Protein AF-A0A3M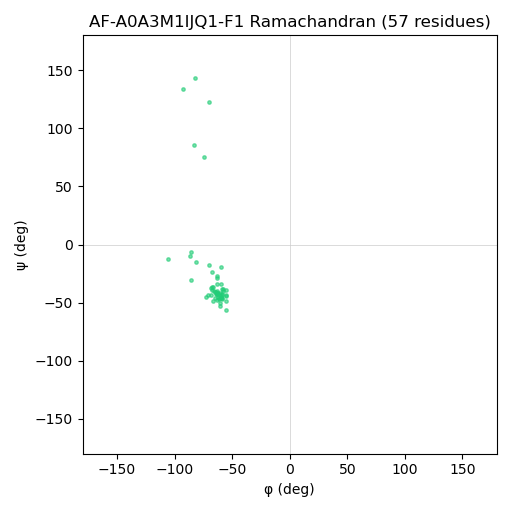1IJQ1-F1 (afdb_monomer)

Solvent-accessible surface area (backbone atoms only — not comparable to full-atom values): 3217 Å² total; per-residue (Å²): 132,84,67,65,63,61,80,72,33,62,66,61,52,48,51,44,51,50,25,55,51,44,24,57,52,26,44,55,54,17,70,72,46,89,47,68,70,54,22,49,54,23,44,54,51,16,50,52,26,48,52,50,38,52,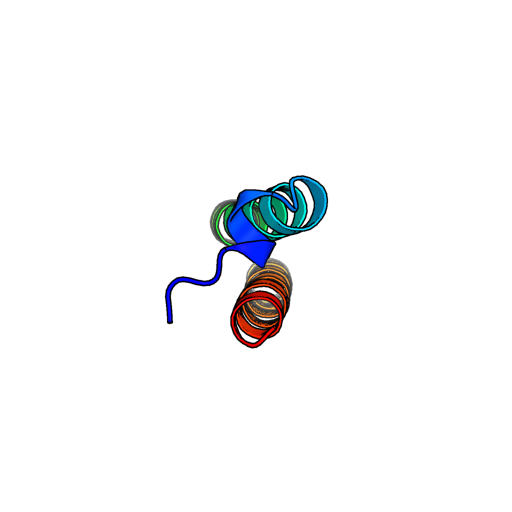56,62,72,76,109

pLDDT: mean 90.31, std 14.71, range [44.88, 98.81]

Sequence (59 aa):
MENAALNRDFAAKDQLRRATISIMNNIAEGFTRFSVKETVRFLEIAQSSGAEATSMLYL

Structure (mmCIF, N/CA/C/O backbone):
data_AF-A0A3M1IJQ1-F1
#
_entry.id   AF-A0A3M1IJQ1-F1
#
loop_
_atom_site.group_PDB
_atom_site.id
_atom_site.type_symbol
_atom_site.label_atom_id
_atom_site.label_alt_id
_atom_site.label_comp_id
_atom_site.label_asym_id
_atom_site.label_entity_id
_atom_site.label_seq_id
_atom_site.pdbx_PDB_ins_code
_atom_site.Cartn_x
_atom_site.Cartn_y
_atom_site.Cartn_z
_atom_site.occupancy
_atom_site.B_iso_or_equiv
_atom_site.auth_seq_id
_atom_site.auth_comp_id
_atom_site.auth_asym_id
_atom_site.auth_atom_id
_atom_site.pdbx_PDB_model_num
ATOM 1 N N . MET A 1 1 ? 5.574 -13.823 -23.729 1.00 44.88 1 MET A N 1
ATOM 2 C CA . MET A 1 1 ? 6.741 -12.942 -23.934 1.00 44.88 1 MET A CA 1
ATOM 3 C C . MET A 1 1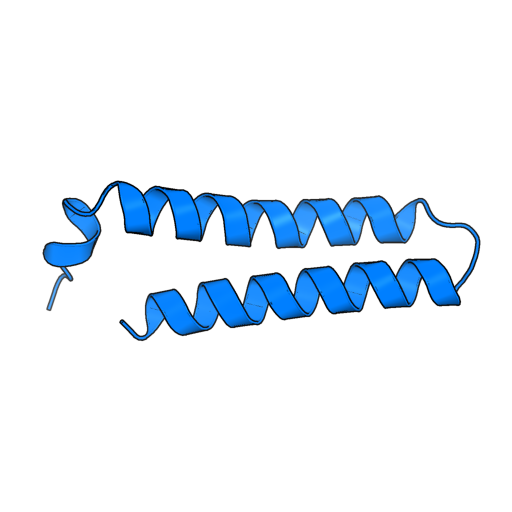 ? 7.283 -12.604 -22.564 1.00 44.88 1 MET A C 1
ATOM 5 O O . MET A 1 1 ? 6.547 -12.057 -21.758 1.00 44.88 1 MET A O 1
ATOM 9 N N . GLU A 1 2 ? 8.505 -13.028 -22.262 1.00 45.88 2 GLU A N 1
ATOM 10 C CA . GLU A 1 2 ? 9.176 -12.658 -21.018 1.00 45.88 2 GLU A CA 1
ATOM 11 C C . GLU A 1 2 ? 9.534 -11.169 -21.105 1.00 45.88 2 GLU A C 1
ATOM 13 O O . GLU A 1 2 ? 10.161 -10.737 -22.074 1.00 45.88 2 GLU A O 1
ATOM 18 N N . ASN A 1 3 ? 9.048 -10.375 -20.150 1.00 55.50 3 ASN A N 1
ATOM 19 C CA . ASN A 1 3 ? 9.130 -8.916 -20.168 1.00 55.50 3 ASN A CA 1
ATOM 20 C C . ASN A 1 3 ? 10.578 -8.481 -19.846 1.00 55.50 3 ASN A C 1
ATOM 22 O O . ASN A 1 3 ? 10.915 -8.083 -18.732 1.00 55.50 3 ASN A O 1
ATOM 26 N N . ALA A 1 4 ? 11.481 -8.632 -20.821 1.00 53.62 4 ALA A N 1
ATOM 27 C CA . ALA A 1 4 ? 12.911 -8.348 -20.687 1.00 53.62 4 ALA A CA 1
ATOM 28 C C . ALA A 1 4 ? 13.208 -6.881 -20.307 1.00 53.62 4 ALA A C 1
ATOM 30 O O . ALA A 1 4 ? 14.284 -6.598 -19.774 1.00 53.62 4 ALA A O 1
ATOM 31 N N . ALA A 1 5 ? 12.251 -5.971 -20.529 1.00 56.69 5 ALA A N 1
ATOM 32 C CA . ALA A 1 5 ? 12.330 -4.561 -20.153 1.00 56.69 5 ALA A CA 1
ATOM 33 C C . ALA A 1 5 ? 12.345 -4.368 -18.627 1.00 56.69 5 ALA A C 1
ATOM 35 O O . ALA A 1 5 ? 13.270 -3.747 -18.102 1.00 56.69 5 ALA A O 1
ATOM 36 N N . LEU A 1 6 ? 11.421 -5.011 -17.900 1.00 59.88 6 LEU A N 1
ATOM 37 C CA . LEU A 1 6 ? 11.398 -4.970 -16.434 1.00 59.88 6 LEU A CA 1
ATOM 38 C C . LEU A 1 6 ? 12.688 -5.518 -15.841 1.00 59.88 6 LEU A C 1
ATOM 40 O O . LEU A 1 6 ? 13.145 -5.019 -14.823 1.00 59.88 6 LEU A O 1
ATOM 44 N N . ASN A 1 7 ? 13.31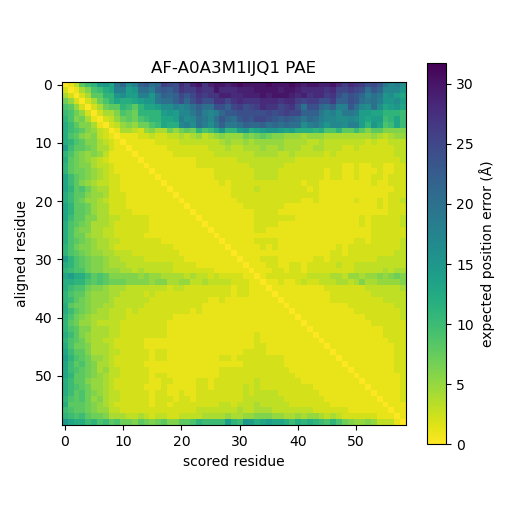0 -6.518 -16.476 1.00 62.28 7 ASN A N 1
ATOM 45 C CA . ASN A 1 7 ? 14.492 -7.164 -15.918 1.00 62.28 7 ASN A CA 1
ATOM 46 C C . ASN A 1 7 ? 15.731 -6.249 -15.855 1.00 62.28 7 ASN A C 1
ATOM 48 O O . ASN A 1 7 ? 16.595 -6.473 -15.001 1.00 62.28 7 ASN A O 1
ATOM 52 N N . ARG A 1 8 ? 15.786 -5.211 -16.700 1.00 66.88 8 ARG A N 1
ATOM 53 C CA . ARG A 1 8 ? 16.859 -4.202 -16.730 1.00 66.88 8 ARG A CA 1
ATOM 54 C C . ARG A 1 8 ? 16.442 -2.848 -16.153 1.00 66.88 8 ARG A C 1
ATOM 56 O O . ARG A 1 8 ? 17.316 -2.032 -15.873 1.00 66.88 8 ARG A O 1
ATOM 63 N N . ASP A 1 9 ? 15.147 -2.625 -15.938 1.00 82.88 9 ASP A N 1
ATOM 64 C CA . ASP A 1 9 ? 14.638 -1.411 -15.306 1.00 82.88 9 ASP A CA 1
ATOM 65 C C . ASP A 1 9 ? 14.700 -1.518 -13.775 1.00 82.88 9 ASP A C 1
ATOM 67 O O . ASP A 1 9 ? 13.762 -1.926 -13.084 1.00 82.88 9 ASP A O 1
ATOM 71 N N . PHE A 1 10 ? 15.866 -1.171 -13.230 1.00 87.06 10 PHE A N 1
ATOM 72 C CA . PHE A 1 10 ? 16.095 -1.168 -11.787 1.00 87.06 10 PHE A CA 1
ATOM 73 C C . PHE A 1 10 ? 15.206 -0.163 -11.045 1.00 87.06 10 PHE A C 1
ATOM 75 O O . PHE A 1 10 ? 14.864 -0.417 -9.892 1.00 87.06 10 PHE A O 1
ATOM 82 N N . ALA A 1 11 ? 14.809 0.940 -11.688 1.00 88.06 11 ALA A N 1
ATOM 83 C CA . ALA A 1 11 ? 13.956 1.950 -11.073 1.00 88.06 11 ALA A CA 1
ATOM 84 C C . ALA A 1 11 ? 12.517 1.439 -10.927 1.00 88.06 11 ALA A C 1
ATOM 86 O O . ALA A 1 11 ? 11.943 1.544 -9.841 1.00 88.06 11 ALA A O 1
ATOM 87 N N . ALA A 1 12 ? 11.971 0.807 -11.970 1.00 88.69 12 ALA A N 1
ATOM 88 C CA . ALA A 1 12 ? 10.660 0.163 -11.916 1.00 88.69 12 ALA A CA 1
ATOM 89 C C . ALA A 1 12 ? 10.640 -0.995 -10.904 1.00 88.69 12 ALA A C 1
ATOM 91 O O . ALA A 1 12 ? 9.718 -1.096 -10.096 1.00 88.69 12 ALA A O 1
ATOM 92 N N . LYS A 1 13 ? 11.688 -1.833 -10.862 1.00 90.38 13 LYS A N 1
ATOM 93 C CA . LYS A 1 13 ? 11.814 -2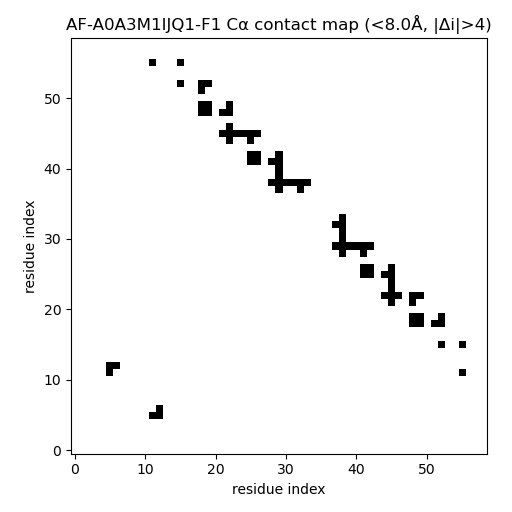.889 -9.837 1.00 90.38 13 LYS A CA 1
ATOM 94 C C . LYS A 1 13 ? 11.814 -2.325 -8.415 1.00 90.38 13 LYS A C 1
ATOM 96 O O . LYS A 1 13 ? 11.183 -2.894 -7.524 1.00 90.38 13 LYS A O 1
ATOM 101 N N . ASP A 1 14 ? 12.546 -1.239 -8.190 1.00 93.69 14 ASP A N 1
ATOM 102 C CA . ASP A 1 14 ? 12.647 -0.592 -6.883 1.00 93.69 14 ASP A CA 1
ATOM 103 C C . ASP A 1 14 ? 11.323 0.069 -6.466 1.00 93.69 14 ASP A C 1
ATOM 105 O O . ASP A 1 14 ? 10.865 -0.122 -5.340 1.00 93.69 14 ASP A O 1
ATOM 109 N N . GLN A 1 15 ? 10.644 0.764 -7.384 1.00 93.75 15 GLN A N 1
ATOM 110 C CA . GLN A 1 15 ? 9.301 1.301 -7.148 1.00 93.75 15 GLN A CA 1
ATOM 111 C C . GLN A 1 15 ? 8.288 0.195 -6.824 1.00 93.75 15 GLN A C 1
ATOM 113 O O . GLN A 1 15 ? 7.604 0.295 -5.808 1.00 93.75 15 GLN A O 1
ATOM 118 N N . LEU A 1 16 ? 8.271 -0.902 -7.587 1.00 94.81 16 LEU A N 1
ATOM 119 C CA . LEU A 1 16 ? 7.359 -2.021 -7.341 1.00 94.81 16 LEU A CA 1
ATOM 120 C C . LEU A 1 16 ? 7.620 -2.659 -5.969 1.00 94.81 16 LEU A C 1
ATOM 122 O O . LEU A 1 16 ? 6.686 -2.960 -5.221 1.00 94.81 16 LEU A O 1
ATOM 126 N N . ARG A 1 17 ? 8.898 -2.825 -5.600 1.00 95.94 17 ARG A N 1
ATOM 127 C CA . ARG A 1 17 ? 9.287 -3.318 -4.274 1.00 95.94 17 ARG A CA 1
ATOM 128 C C . ARG A 1 17 ? 8.802 -2.377 -3.170 1.00 95.94 17 ARG A C 1
ATOM 130 O O . ARG A 1 17 ? 8.224 -2.856 -2.196 1.00 95.94 17 ARG A O 1
ATOM 137 N N . ARG A 1 18 ? 9.010 -1.064 -3.308 1.00 97.62 18 ARG A N 1
ATOM 138 C CA . ARG A 1 18 ? 8.550 -0.070 -2.323 1.00 97.62 18 ARG A CA 1
ATOM 139 C C . ARG A 1 18 ? 7.033 -0.065 -2.174 1.00 97.62 18 ARG A C 1
ATOM 141 O O . ARG A 1 18 ? 6.559 -0.107 -1.041 1.00 97.62 18 ARG A O 1
ATOM 148 N N . ALA A 1 19 ? 6.292 -0.076 -3.281 1.00 97.62 19 ALA A N 1
ATOM 149 C CA . ALA A 1 19 ? 4.834 -0.141 -3.265 1.00 97.62 19 ALA A CA 1
ATOM 150 C C . ALA A 1 19 ? 4.353 -1.403 -2.532 1.00 97.62 19 ALA A C 1
ATOM 152 O O . ALA A 1 19 ? 3.550 -1.317 -1.607 1.00 97.62 19 ALA A O 1
ATOM 153 N N . THR A 1 20 ? 4.931 -2.567 -2.845 1.00 97.81 20 THR A N 1
ATOM 154 C CA . THR A 1 20 ? 4.556 -3.842 -2.208 1.00 97.81 20 THR A CA 1
ATOM 155 C C . THR A 1 20 ? 4.862 -3.863 -0.703 1.00 97.81 20 THR A C 1
ATOM 157 O O . THR A 1 20 ? 4.034 -4.306 0.090 1.00 97.81 20 THR A O 1
ATOM 160 N N . ILE A 1 21 ? 6.025 -3.349 -0.281 1.00 98.56 21 ILE A N 1
ATOM 161 C CA . ILE A 1 21 ? 6.385 -3.226 1.144 1.00 98.56 21 ILE A CA 1
ATOM 162 C C . ILE A 1 21 ? 5.436 -2.255 1.864 1.00 98.56 21 ILE A C 1
ATOM 164 O O . ILE A 1 21 ? 4.997 -2.533 2.980 1.00 98.56 21 ILE A O 1
ATOM 168 N N . SER A 1 22 ? 5.081 -1.140 1.217 1.00 98.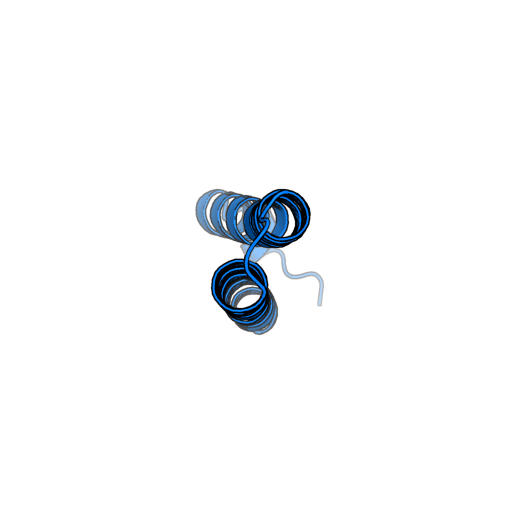62 22 SER A N 1
ATOM 169 C CA . SER A 1 22 ? 4.161 -0.135 1.761 1.00 98.62 22 SER A CA 1
ATOM 170 C C . SER A 1 22 ? 2.789 -0.725 2.102 1.00 98.62 22 SER A C 1
ATOM 172 O O . SER A 1 22 ? 2.236 -0.383 3.147 1.00 98.62 22 SER A O 1
ATOM 174 N N . ILE A 1 23 ? 2.268 -1.657 1.293 1.00 98.81 23 ILE A N 1
ATOM 175 C CA . ILE A 1 23 ? 0.993 -2.346 1.568 1.00 98.81 23 ILE A CA 1
ATOM 176 C C . ILE A 1 23 ? 1.035 -3.015 2.948 1.00 98.81 23 ILE A C 1
ATOM 178 O O . ILE A 1 23 ? 0.205 -2.724 3.808 1.00 98.81 23 ILE A O 1
ATOM 182 N N . MET A 1 24 ? 2.027 -3.880 3.180 1.00 98.50 24 MET A N 1
ATOM 183 C CA . MET A 1 24 ? 2.133 -4.632 4.434 1.00 98.50 24 MET A CA 1
ATOM 184 C C . MET A 1 24 ? 2.445 -3.733 5.629 1.00 98.50 24 MET A C 1
ATOM 186 O O . MET A 1 24 ? 1.866 -3.929 6.697 1.00 98.50 24 MET A O 1
ATOM 190 N N . ASN A 1 25 ? 3.308 -2.728 5.452 1.00 98.75 25 ASN A N 1
ATOM 191 C CA . ASN A 1 25 ? 3.642 -1.785 6.519 1.00 98.75 25 ASN A CA 1
ATOM 192 C C . ASN A 1 25 ? 2.412 -0.999 6.980 1.00 98.75 25 ASN A C 1
ATOM 194 O O . ASN A 1 25 ? 2.168 -0.910 8.180 1.00 98.75 25 ASN A O 1
ATOM 198 N N . ASN A 1 26 ? 1.603 -0.488 6.047 1.00 98.81 26 ASN A N 1
ATOM 199 C CA . ASN A 1 26 ? 0.394 0.253 6.395 1.00 98.81 26 ASN A CA 1
ATOM 200 C C . AS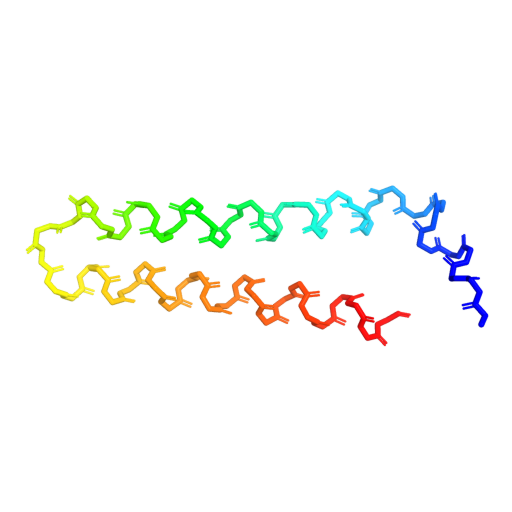N A 1 26 ? -0.671 -0.651 7.032 1.00 98.81 26 ASN A C 1
ATOM 202 O O . ASN A 1 26 ? -1.314 -0.233 7.989 1.00 98.81 26 ASN A O 1
ATOM 206 N N . ILE A 1 27 ? -0.830 -1.901 6.583 1.00 98.69 27 ILE A N 1
ATOM 207 C CA . ILE A 1 27 ? -1.727 -2.865 7.245 1.00 98.69 27 ILE A CA 1
ATOM 208 C C . ILE A 1 27 ? -1.285 -3.108 8.694 1.00 98.69 27 ILE A C 1
ATOM 210 O O . ILE A 1 27 ? -2.097 -2.993 9.614 1.00 98.69 27 ILE A O 1
ATOM 214 N N . ALA A 1 28 ? -0.001 -3.415 8.908 1.00 98.50 28 ALA A N 1
ATOM 215 C CA . ALA A 1 28 ? 0.545 -3.653 10.240 1.00 98.50 28 ALA A CA 1
ATOM 216 C C . ALA A 1 28 ? 0.380 -2.420 11.138 1.00 98.50 28 ALA A C 1
ATOM 218 O O . ALA A 1 28 ? -0.095 -2.536 12.266 1.00 98.50 28 ALA A O 1
ATOM 219 N N . GLU A 1 29 ? 0.697 -1.233 10.622 1.00 98.38 29 GLU A N 1
ATOM 220 C CA . GLU A 1 29 ? 0.548 0.019 11.357 1.00 98.38 29 GLU A CA 1
ATOM 221 C C . GLU A 1 29 ? -0.920 0.303 11.697 1.00 98.38 29 GLU A C 1
ATOM 223 O O . GLU A 1 29 ? -1.222 0.657 12.837 1.00 98.38 29 GLU A O 1
ATOM 228 N N . GLY A 1 30 ? -1.847 0.064 10.767 1.00 98.31 30 GLY A N 1
ATOM 229 C CA . GLY A 1 30 ? -3.288 0.187 10.988 1.00 98.31 30 GLY A CA 1
ATOM 230 C C . GLY A 1 30 ? -3.815 -0.709 12.112 1.00 98.31 30 GLY A C 1
ATOM 231 O O . GLY A 1 30 ? -4.642 -0.257 12.906 1.00 98.31 30 GLY A O 1
ATOM 232 N N . PHE A 1 31 ? -3.299 -1.937 12.234 1.00 97.88 31 PHE A N 1
ATOM 233 C CA . PHE A 1 31 ? -3.657 -2.864 13.318 1.00 97.88 31 PHE A CA 1
ATOM 234 C C . PHE A 1 31 ? -3.131 -2.449 14.696 1.00 97.88 31 PHE A C 1
ATOM 236 O O . PHE A 1 31 ? -3.647 -2.919 15.707 1.00 97.88 31 PHE A O 1
ATOM 243 N N . THR A 1 32 ? -2.140 -1.558 14.759 1.00 98.12 32 THR A N 1
ATOM 244 C CA . THR A 1 32 ? -1.662 -0.995 16.035 1.00 98.12 32 THR A CA 1
ATOM 245 C C . THR A 1 32 ? -2.464 0.221 16.502 1.00 98.12 32 THR A C 1
ATOM 247 O O . THR A 1 32 ? -2.239 0.719 17.605 1.00 98.12 32 THR A O 1
ATOM 250 N N . ARG A 1 33 ? -3.394 0.731 15.682 1.00 98.06 33 ARG A N 1
ATOM 251 C CA . ARG A 1 33 ? -4.195 1.916 16.015 1.00 98.06 33 ARG A CA 1
ATOM 252 C C . ARG A 1 33 ? -5.381 1.555 16.905 1.00 98.06 33 ARG A C 1
ATOM 254 O O . ARG A 1 33 ? -6.011 0.519 16.736 1.00 98.06 33 ARG A O 1
ATOM 261 N N . PHE A 1 34 ? -5.701 2.450 17.839 1.00 96.25 34 PHE A N 1
ATOM 262 C CA . PHE A 1 34 ? -6.828 2.283 18.762 1.00 96.25 34 PHE A CA 1
ATOM 263 C C . PHE A 1 34 ? -8.152 2.773 18.177 1.00 96.25 34 PHE A C 1
ATOM 265 O O . PHE A 1 34 ? -9.212 2.264 18.538 1.00 96.25 34 PHE A O 1
ATOM 272 N N . SER A 1 35 ? -8.114 3.780 17.298 1.00 98.00 35 SER A N 1
ATOM 273 C CA . SER A 1 35 ? -9.324 4.318 16.688 1.00 98.00 35 SER A CA 1
ATOM 274 C C . SER A 1 35 ? -9.617 3.638 15.352 1.00 98.00 35 SER A C 1
ATOM 276 O O . SER A 1 35 ? -8.753 3.531 14.482 1.00 98.00 35 SER A O 1
ATOM 278 N N . VAL A 1 36 ? -10.882 3.252 15.155 1.00 98.00 36 VAL A N 1
ATOM 279 C CA . VAL A 1 36 ? -11.357 2.670 13.888 1.00 98.00 36 VAL A CA 1
ATOM 280 C C . VAL A 1 36 ? -11.055 3.600 12.713 1.00 98.00 36 VAL A C 1
ATOM 282 O O . VAL A 1 36 ? -10.639 3.145 11.653 1.00 98.00 36 VAL A O 1
ATOM 285 N N . LYS A 1 37 ? -11.209 4.915 12.911 1.00 98.31 37 LYS A N 1
ATOM 286 C CA . LYS A 1 37 ? -10.928 5.919 11.881 1.00 98.31 37 LYS A CA 1
ATOM 287 C C . LYS A 1 37 ? -9.466 5.884 11.425 1.00 98.31 37 LYS A C 1
ATOM 289 O O . LYS A 1 37 ? -9.204 5.990 10.232 1.00 98.31 37 LYS A O 1
ATOM 294 N N . GLU A 1 38 ? -8.517 5.737 12.347 1.00 98.12 38 GLU A N 1
ATOM 295 C CA . GLU A 1 38 ? -7.104 5.623 11.981 1.00 98.12 38 GLU A CA 1
ATOM 296 C C . GLU A 1 38 ? -6.799 4.284 11.319 1.00 98.12 38 GLU A C 1
ATOM 298 O O . GLU A 1 38 ? -6.117 4.283 10.298 1.00 98.12 38 GLU A O 1
ATOM 303 N N . THR A 1 39 ? -7.327 3.167 11.832 1.00 98.38 39 THR A N 1
ATOM 304 C CA . THR A 1 39 ? -7.167 1.855 11.184 1.00 98.38 39 THR A CA 1
ATOM 305 C C . THR A 1 39 ? -7.649 1.902 9.736 1.00 98.38 39 THR A C 1
ATOM 307 O O . THR A 1 39 ? -6.903 1.516 8.841 1.00 98.38 39 THR A O 1
ATOM 310 N N . VAL A 1 40 ? -8.846 2.447 9.482 1.00 98.56 40 VAL A N 1
ATOM 311 C CA . VAL A 1 40 ? -9.389 2.608 8.123 1.00 98.56 40 VAL A CA 1
ATOM 312 C C . VAL A 1 40 ? -8.466 3.462 7.256 1.00 98.56 40 VAL A C 1
ATOM 314 O O . VAL A 1 40 ? -8.122 3.033 6.160 1.00 98.56 40 VAL A O 1
ATOM 317 N N . ARG A 1 41 ? -7.976 4.601 7.763 1.00 98.69 41 ARG A N 1
ATOM 318 C CA . ARG A 1 41 ? -7.029 5.457 7.028 1.00 98.69 41 ARG A CA 1
ATOM 319 C C . ARG A 1 41 ? -5.784 4.687 6.576 1.00 9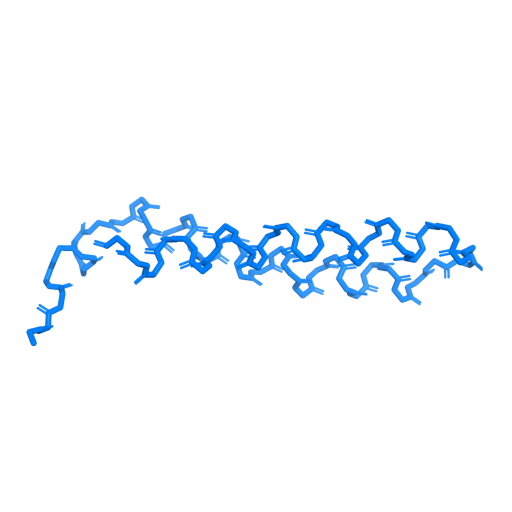8.69 41 ARG A C 1
ATOM 321 O O . ARG A 1 41 ? -5.331 4.848 5.450 1.00 98.69 41 ARG A O 1
ATOM 328 N N . PHE A 1 42 ? -5.215 3.852 7.442 1.00 98.75 42 PHE A N 1
ATOM 329 C CA . PHE A 1 42 ? -4.052 3.036 7.085 1.00 98.75 42 PHE A CA 1
ATOM 330 C C . PHE A 1 42 ? -4.389 1.955 6.047 1.00 98.75 42 PHE A C 1
ATOM 332 O O . PHE A 1 42 ? -3.594 1.708 5.141 1.00 98.75 42 PHE A O 1
ATOM 339 N N . LEU A 1 43 ? -5.582 1.359 6.113 1.00 98.69 43 LEU A N 1
ATOM 340 C CA . LEU A 1 43 ? -6.045 0.413 5.094 1.00 98.69 43 LEU A CA 1
ATOM 341 C C . LEU A 1 43 ? -6.284 1.087 3.731 1.00 98.69 43 LEU A C 1
ATOM 343 O O . LEU A 1 43 ? -5.958 0.494 2.706 1.00 98.69 43 LEU A O 1
ATOM 347 N N . GLU A 1 44 ? -6.776 2.327 3.696 1.00 98.81 44 GLU A N 1
ATOM 348 C CA . GLU A 1 44 ? -6.916 3.120 2.461 1.00 98.81 44 GLU A CA 1
ATOM 349 C C . GLU A 1 44 ? -5.552 3.409 1.811 1.00 98.81 44 GLU A C 1
ATOM 351 O O . GLU A 1 44 ? -5.397 3.307 0.589 1.00 98.81 44 GLU A O 1
ATOM 356 N N . ILE A 1 45 ? -4.530 3.713 2.621 1.00 98.75 45 ILE A N 1
ATOM 357 C CA . ILE A 1 45 ? -3.156 3.892 2.129 1.00 98.75 45 ILE A CA 1
ATOM 358 C C . ILE A 1 45 ? -2.621 2.567 1.568 1.00 98.75 45 ILE A C 1
ATOM 360 O O . ILE A 1 45 ? -2.084 2.545 0.460 1.00 98.75 45 ILE A O 1
ATOM 364 N N . ALA A 1 46 ? -2.815 1.453 2.284 1.00 98.75 46 ALA A N 1
ATOM 365 C CA . ALA A 1 46 ? -2.411 0.131 1.808 1.00 98.75 46 ALA A CA 1
ATOM 366 C C . ALA A 1 46 ? -3.092 -0.234 0.477 1.00 98.75 46 ALA A C 1
ATOM 368 O O . ALA A 1 46 ? -2.432 -0.717 -0.444 1.00 98.75 46 ALA A O 1
ATOM 369 N N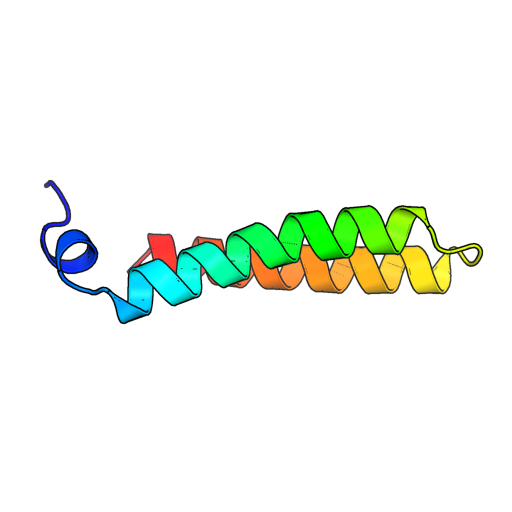 . GLN A 1 47 ? -4.391 0.048 0.344 1.00 98.75 47 GLN A N 1
ATOM 370 C CA . GLN A 1 47 ? -5.135 -0.152 -0.899 1.00 98.75 47 GLN A CA 1
ATOM 371 C C . GLN A 1 47 ? -4.554 0.688 -2.044 1.00 98.75 47 GLN A C 1
ATOM 373 O O . GLN A 1 47 ? -4.371 0.174 -3.148 1.00 98.75 47 GLN A O 1
ATOM 378 N N . SER A 1 48 ? -4.211 1.949 -1.777 1.00 98.56 48 SER A N 1
ATOM 379 C CA . SER A 1 48 ? -3.608 2.846 -2.769 1.00 98.56 48 SER A CA 1
ATOM 380 C C . SER A 1 48 ? -2.243 2.336 -3.250 1.00 98.56 48 SER A C 1
ATOM 382 O O . SER A 1 48 ? -1.998 2.302 -4.455 1.00 98.56 48 SER A O 1
ATOM 384 N N . SER A 1 49 ? -1.386 1.843 -2.345 1.00 98.62 49 SER A N 1
ATOM 385 C CA . SER A 1 49 ? -0.121 1.189 -2.727 1.00 98.62 49 SER A CA 1
ATOM 386 C C . SER A 1 49 ? -0.343 -0.091 -3.551 1.00 98.62 49 SER A C 1
ATOM 388 O O . SER A 1 49 ? 0.428 -0.381 -4.464 1.00 98.62 49 SER A O 1
ATOM 390 N N . GLY A 1 50 ? -1.415 -0.843 -3.280 1.00 98.38 50 GLY A N 1
ATOM 391 C CA . GLY A 1 50 ? -1.814 -2.000 -4.089 1.00 98.38 50 GLY A CA 1
ATOM 392 C C . GLY A 1 50 ? -2.248 -1.628 -5.509 1.00 98.38 50 GLY A C 1
ATOM 393 O O . GLY A 1 50 ? -1.881 -2.314 -6.466 1.00 98.38 50 GLY A O 1
ATOM 394 N N . ALA A 1 51 ? -2.983 -0.525 -5.662 1.00 98.06 51 ALA A N 1
ATOM 395 C CA . ALA A 1 51 ? -3.374 0.003 -6.967 1.00 98.06 51 ALA A CA 1
ATOM 396 C C . ALA A 1 51 ? -2.155 0.465 -7.786 1.00 98.06 51 ALA A C 1
ATOM 398 O O . ALA A 1 51 ? -2.072 0.165 -8.976 1.00 98.06 51 ALA A O 1
ATOM 399 N N . GLU A 1 52 ? -1.182 1.119 -7.145 1.00 96.44 52 GLU A N 1
ATOM 400 C CA . GLU A 1 52 ? 0.093 1.494 -7.769 1.00 96.44 52 GLU A CA 1
ATOM 401 C C . GLU A 1 52 ? 0.861 0.260 -8.260 1.00 96.44 52 GLU A C 1
ATOM 403 O O . GLU A 1 52 ? 1.180 0.170 -9.445 1.00 96.44 52 GLU A O 1
ATOM 408 N N . ALA A 1 53 ? 1.079 -0.735 -7.390 1.00 96.50 53 ALA A N 1
ATOM 409 C CA . ALA A 1 53 ? 1.762 -1.976 -7.759 1.00 96.50 53 ALA A CA 1
ATOM 410 C C . ALA A 1 53 ? 1.053 -2.708 -8.912 1.00 96.50 53 ALA A C 1
ATOM 412 O O . ALA A 1 53 ? 1.702 -3.206 -9.828 1.00 96.50 53 ALA A O 1
ATOM 413 N N . THR A 1 54 ? -0.281 -2.732 -8.894 1.00 95.94 54 THR A N 1
ATOM 414 C CA . THR A 1 54 ? -1.093 -3.326 -9.963 1.00 95.94 54 THR A CA 1
ATOM 415 C C . THR A 1 54 ? -0.896 -2.582 -11.282 1.00 95.94 54 THR A C 1
ATOM 417 O O . THR A 1 54 ? -0.631 -3.219 -12.296 1.00 95.94 54 THR A O 1
ATOM 420 N N . SER A 1 55 ? -0.966 -1.247 -11.272 1.00 93.81 55 SER A N 1
ATOM 421 C CA . SER A 1 55 ? -0.723 -0.406 -12.453 1.00 93.81 55 SER A CA 1
ATOM 422 C C . SER A 1 55 ? 0.650 -0.685 -13.071 1.00 93.81 55 SER A C 1
ATOM 424 O O . SER A 1 55 ? 0.757 -0.895 -14.275 1.00 93.81 55 SER A O 1
ATOM 426 N N . MET A 1 56 ? 1.688 -0.796 -12.237 1.00 92.00 56 MET A N 1
ATOM 427 C CA . MET A 1 56 ? 3.047 -1.102 -12.687 1.00 92.00 56 MET A CA 1
ATOM 428 C C . MET A 1 56 ? 3.193 -2.479 -13.349 1.00 92.00 56 MET A C 1
ATOM 430 O O . MET A 1 56 ? 4.091 -2.654 -14.162 1.00 92.00 56 MET A O 1
ATOM 434 N N . LEU A 1 57 ? 2.343 -3.454 -13.008 1.00 88.69 57 LEU A N 1
ATOM 435 C CA . LEU A 1 57 ? 2.350 -4.789 -13.622 1.00 88.69 57 LEU A CA 1
ATOM 436 C C . LEU A 1 57 ? 1.617 -4.841 -14.971 1.00 88.69 57 LEU A C 1
ATOM 438 O O . LEU A 1 57 ? 1.773 -5.820 -15.701 1.00 88.69 57 LEU A O 1
ATOM 442 N N . TYR A 1 58 ? 0.813 -3.824 -15.293 1.00 87.62 58 TYR A N 1
ATOM 443 C CA . TYR A 1 58 ? 0.180 -3.673 -16.607 1.00 87.62 58 TYR A CA 1
ATOM 444 C C . TYR A 1 58 ? 1.072 -2.950 -17.630 1.00 87.62 58 TYR A C 1
ATOM 446 O O . TYR A 1 58 ? 0.720 -2.926 -18.811 1.00 87.62 58 TYR A O 1
ATOM 454 N N . LEU A 1 59 ? 2.191 -2.367 -17.182 1.00 73.06 59 LEU A N 1
ATOM 455 C CA . LEU A 1 59 ? 3.226 -1.747 -18.017 1.00 73.06 59 LEU A CA 1
ATOM 456 C C . LEU A 1 59 ? 4.246 -2.793 -18.501 1.00 73.06 59 LEU A C 1
ATOM 458 O O . LEU A 1 59 ? 4.679 -2.673 -19.668 1.00 73.06 59 LEU A O 1
#

Radius of gyration: 14.17 Å; Cα contacts (8 Å, |Δi|>4): 42; chains: 1; bounding box: 28×19×43 Å

Nearest PDB structures (foldseek):
  7s5k-assembly1_E  TM=8.812E-01  e=2.546E+00  Myxococcus xanthus
  5l8f-assembly1_C  TM=8.261E-01  e=2.892E+00  Rhodospirillum rubrum ATCC 11170
  5l89-assembly3_Z  TM=8.182E-01  e=6.212E+00  Rhodospirillum rubrum
  5n5e-assembly1_e  TM=3.426E-01  e=3.732E+00  Pyrococcus furiosus COM1

Foldseek 3Di:
DPPVVVVPPPVLVVLLVVLQVLLVVLCVVLVVDPDPVSVVVSNVSSVVSVVVNVVSVVD

Secondary structure (DSSP, 8-state):
---HHHHH-HHHHHHHHHHHHHHHHHHHHHHT-SSHHHHHHHHHHHHHHHHHHHHHH--

Mean predicted aligned error: 4.9 Å